Protein AF-A0A2D6XL77-F1 (afdb_monomer)

pLDDT: mean 86.79, std 13.47, range [45.69, 98.38]

Structure (mmCIF, N/CA/C/O backbone):
data_AF-A0A2D6XL77-F1
#
_entry.id   AF-A0A2D6XL77-F1
#
loop_
_atom_site.group_PDB
_atom_site.id
_atom_site.type_symbol
_atom_site.label_atom_id
_atom_site.label_a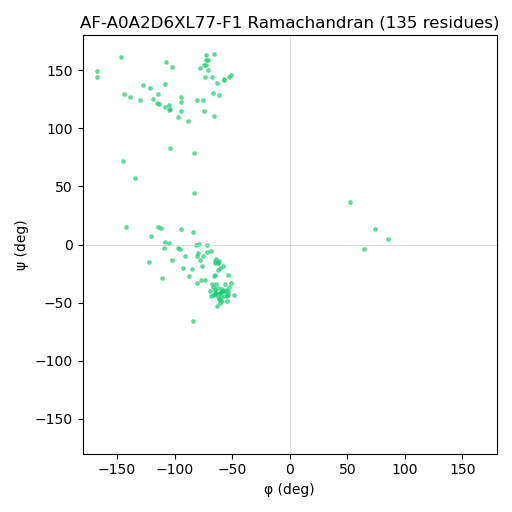lt_id
_atom_site.label_comp_id
_atom_site.label_asym_id
_atom_site.label_entity_id
_atom_site.label_seq_id
_atom_site.pdbx_PDB_ins_code
_atom_site.Cartn_x
_atom_site.Cartn_y
_atom_site.Cartn_z
_atom_site.occupancy
_atom_site.B_iso_or_equiv
_atom_site.auth_seq_id
_atom_site.auth_comp_id
_atom_site.auth_asym_id
_atom_site.auth_atom_id
_atom_site.pdbx_PDB_model_num
ATOM 1 N N . ARG A 1 1 ? 15.864 -6.472 -13.388 1.00 80.06 1 ARG A N 1
ATOM 2 C CA . ARG A 1 1 ? 15.938 -6.568 -14.867 1.00 80.06 1 ARG A CA 1
ATOM 3 C C . ARG A 1 1 ? 15.662 -7.979 -15.423 1.00 80.06 1 ARG A C 1
ATOM 5 O O . ARG A 1 1 ? 15.860 -8.193 -16.600 1.00 80.06 1 ARG A O 1
ATOM 12 N N . LYS A 1 2 ? 15.166 -8.952 -14.634 1.00 88.69 2 LYS A N 1
ATOM 13 C CA . LYS A 1 2 ? 14.841 -10.304 -15.149 1.00 88.69 2 LYS A CA 1
ATOM 14 C C . LYS A 1 2 ? 13.443 -10.430 -15.775 1.00 88.69 2 LYS A C 1
ATOM 16 O O . LYS A 1 2 ? 13.197 -11.380 -16.500 1.00 88.69 2 LYS A O 1
ATOM 21 N N . HIS A 1 3 ? 12.528 -9.519 -15.439 1.00 90.12 3 HIS A N 1
ATOM 22 C CA . HIS A 1 3 ? 11.099 -9.655 -15.750 1.00 90.12 3 HIS A CA 1
ATOM 23 C C . HIS A 1 3 ? 10.533 -8.503 -16.592 1.00 90.12 3 HIS A C 1
ATOM 25 O O . HIS A 1 3 ? 9.430 -8.618 -17.106 1.00 90.12 3 HIS A O 1
ATOM 31 N N . THR A 1 4 ? 11.242 -7.374 -16.698 1.00 90.69 4 THR A N 1
ATOM 32 C CA . THR A 1 4 ? 10.781 -6.181 -17.424 1.00 90.69 4 THR A CA 1
ATOM 33 C C . THR A 1 4 ? 11.929 -5.185 -17.615 1.00 90.69 4 THR A C 1
ATOM 35 O O . THR A 1 4 ? 12.810 -5.063 -16.747 1.00 90.69 4 THR A O 1
ATOM 38 N N . ASP A 1 5 ? 11.859 -4.432 -18.712 1.00 91.44 5 ASP A N 1
ATOM 39 C CA . ASP A 1 5 ? 12.778 -3.339 -19.061 1.00 91.44 5 ASP A CA 1
ATOM 40 C C . ASP A 1 5 ? 12.239 -1.953 -18.682 1.00 91.44 5 ASP A C 1
ATOM 42 O O . ASP A 1 5 ? 12.951 -0.956 -18.796 1.00 91.44 5 ASP A O 1
ATOM 46 N N . ARG A 1 6 ? 11.010 -1.890 -18.144 1.00 9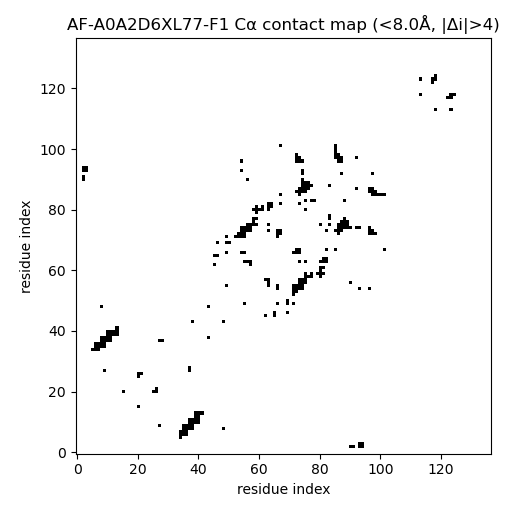1.56 6 ARG A N 1
ATOM 47 C CA . ARG A 1 6 ? 10.396 -0.648 -17.641 1.00 91.56 6 ARG A CA 1
ATOM 48 C C . ARG A 1 6 ? 11.322 0.090 -16.661 1.00 91.56 6 ARG A C 1
ATOM 50 O O . ARG A 1 6 ? 12.029 -0.574 -15.891 1.00 91.56 6 ARG A O 1
ATOM 57 N N . PRO A 1 7 ? 11.319 1.433 -16.640 1.00 92.00 7 PRO A N 1
ATOM 58 C CA . PRO A 1 7 ? 12.056 2.197 -15.641 1.00 92.00 7 PRO A CA 1
ATOM 59 C C . PRO A 1 7 ? 11.715 1.755 -14.214 1.00 92.00 7 PRO A C 1
ATOM 61 O O . PRO A 1 7 ? 10.584 1.369 -13.926 1.00 92.00 7 PRO A O 1
ATOM 64 N N . ILE A 1 8 ? 12.711 1.773 -13.331 1.00 91.00 8 ILE A N 1
ATOM 65 C CA . ILE A 1 8 ? 12.545 1.451 -11.914 1.00 91.00 8 ILE A CA 1
ATOM 66 C C . ILE A 1 8 ? 12.808 2.728 -11.130 1.00 91.00 8 ILE A C 1
ATOM 68 O O . ILE A 1 8 ? 13.907 3.275 -11.198 1.00 91.00 8 ILE A O 1
ATOM 72 N N . ILE A 1 9 ? 11.816 3.170 -10.365 1.00 89.94 9 ILE A N 1
ATOM 73 C CA . ILE A 1 9 ? 11.951 4.298 -9.447 1.00 89.94 9 ILE A CA 1
ATOM 74 C C . ILE A 1 9 ? 12.027 3.733 -8.030 1.00 89.94 9 ILE A C 1
ATOM 76 O O . ILE A 1 9 ? 11.086 3.106 -7.547 1.00 89.94 9 ILE A O 1
ATOM 80 N N . PHE A 1 10 ? 13.162 3.924 -7.365 1.00 87.88 10 PHE A N 1
ATOM 81 C CA . PHE A 1 10 ? 13.323 3.602 -5.955 1.00 87.88 10 PHE A CA 1
ATOM 82 C C . PHE A 1 10 ? 13.054 4.846 -5.115 1.00 87.88 10 PHE A C 1
ATOM 84 O O . PHE A 1 10 ? 13.818 5.810 -5.166 1.00 87.88 10 PHE A O 1
ATOM 91 N N . ARG A 1 11 ? 11.986 4.804 -4.316 1.00 86.31 11 ARG A N 1
ATOM 92 C CA . ARG A 1 11 ? 11.616 5.876 -3.392 1.00 86.31 11 ARG A CA 1
ATOM 93 C C . ARG A 1 11 ? 11.963 5.487 -1.960 1.00 86.31 11 ARG A C 1
ATOM 95 O O . ARG A 1 11 ? 11.399 4.535 -1.423 1.00 86.31 11 ARG A O 1
ATOM 102 N N . SER A 1 12 ? 12.878 6.227 -1.336 1.00 80.19 12 SER A N 1
ATOM 103 C CA . SER A 1 12 ? 13.228 6.021 0.074 1.00 80.19 12 SER A CA 1
ATOM 104 C C . SER A 1 12 ? 12.119 6.514 1.012 1.00 80.19 12 SER A C 1
ATOM 106 O O . SER A 1 12 ? 11.318 7.386 0.662 1.00 80.19 12 SER A O 1
ATOM 108 N N . HIS A 1 13 ? 12.055 5.948 2.221 1.00 80.38 13 HIS A N 1
ATOM 109 C CA . HIS A 1 13 ? 11.132 6.429 3.247 1.00 80.38 13 HIS A CA 1
ATOM 110 C C . HIS A 1 13 ? 11.547 7.847 3.708 1.00 80.38 13 HIS A C 1
ATOM 112 O O . HIS A 1 13 ? 12.745 8.115 3.793 1.00 80.38 13 HIS A O 1
ATOM 118 N N . PRO A 1 14 ? 10.600 8.757 4.028 1.00 75.81 14 PRO A N 1
ATOM 119 C CA . PRO A 1 14 ? 10.884 10.165 4.349 1.00 75.81 14 PRO A CA 1
ATOM 120 C C . PRO A 1 14 ? 11.929 10.398 5.437 1.00 75.81 14 PRO A C 1
ATOM 122 O O . PRO A 1 14 ? 12.695 11.351 5.377 1.00 75.81 14 PRO A O 1
ATOM 125 N N . ILE A 1 15 ? 11.922 9.525 6.444 1.00 73.56 15 ILE A N 1
ATOM 126 C CA . ILE A 1 15 ? 12.778 9.623 7.633 1.00 73.56 15 ILE A CA 1
ATOM 127 C C . ILE A 1 15 ? 14.099 8.865 7.433 1.00 73.56 15 ILE A C 1
ATOM 129 O O . ILE A 1 15 ? 15.012 9.001 8.241 1.00 73.56 15 ILE A O 1
ATOM 133 N N . THR A 1 16 ? 14.232 8.078 6.359 1.00 70.69 16 THR A N 1
ATOM 134 C CA . THR A 1 16 ? 15.482 7.371 6.076 1.00 70.69 16 THR A CA 1
ATOM 135 C C . THR A 1 16 ? 16.562 8.391 5.766 1.00 70.69 16 THR A C 1
ATOM 137 O O . THR A 1 16 ? 16.531 9.038 4.716 1.00 70.69 16 THR A O 1
ATOM 140 N N . ARG A 1 17 ? 17.534 8.517 6.668 1.00 64.12 17 ARG A N 1
ATOM 141 C CA . ARG A 1 17 ? 18.706 9.343 6.412 1.00 64.12 17 ARG A CA 1
ATOM 142 C C . ARG A 1 17 ? 19.579 8.656 5.360 1.00 64.12 17 ARG A C 1
ATOM 144 O O . ARG A 1 17 ? 19.578 7.423 5.289 1.00 64.12 17 ARG A O 1
ATOM 151 N N . PRO A 1 18 ? 20.326 9.398 4.529 1.00 62.09 18 PRO A N 1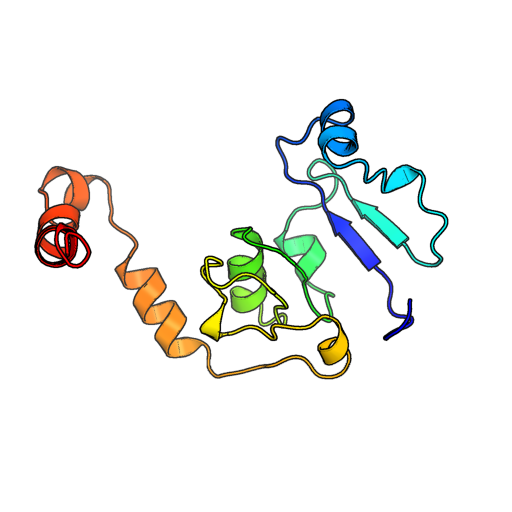
ATOM 152 C CA . PRO A 1 18 ? 21.238 8.807 3.548 1.00 62.09 18 PRO A CA 1
ATOM 153 C C . PRO A 1 18 ? 22.195 7.762 4.142 1.00 62.09 18 PRO A C 1
ATOM 155 O O . PRO A 1 18 ? 22.505 6.777 3.478 1.00 62.09 18 PRO A O 1
ATOM 158 N N . GLU A 1 19 ? 22.611 7.949 5.395 1.00 61.22 19 GLU A N 1
ATOM 159 C CA . GLU A 1 19 ? 23.445 7.056 6.206 1.00 61.22 19 GLU A CA 1
ATOM 160 C C . GLU A 1 19 ? 22.712 5.849 6.813 1.00 61.22 19 GLU A C 1
ATOM 162 O O . GLU A 1 19 ? 23.376 4.895 7.221 1.00 61.22 19 GLU A O 1
ATOM 167 N N . ASP A 1 20 ? 21.374 5.848 6.802 1.00 61.75 20 ASP A N 1
ATOM 168 C CA . ASP A 1 20 ? 20.522 4.717 7.192 1.00 61.75 20 ASP A CA 1
ATOM 169 C C . ASP A 1 20 ? 20.150 3.846 5.983 1.00 61.75 20 ASP A C 1
ATOM 171 O O . ASP A 1 20 ? 19.829 2.678 6.133 1.00 61.75 20 ASP A O 1
ATOM 175 N N . ILE A 1 21 ? 20.245 4.351 4.750 1.00 57.78 21 ILE A N 1
ATOM 176 C CA . ILE A 1 21 ? 20.106 3.513 3.541 1.00 57.78 21 ILE A CA 1
ATOM 177 C C . ILE A 1 21 ? 21.072 2.290 3.550 1.00 57.78 21 ILE A C 1
ATOM 179 O O . ILE A 1 21 ? 20.651 1.188 3.190 1.00 57.78 21 ILE A O 1
ATOM 183 N N . PRO A 1 22 ? 22.340 2.408 4.007 1.00 51.62 22 PRO A N 1
ATOM 184 C CA . PRO A 1 22 ? 23.270 1.300 4.204 1.00 51.62 22 PRO A CA 1
ATOM 185 C C . PRO A 1 22 ? 22.879 0.278 5.279 1.00 51.62 22 PRO A C 1
ATOM 187 O O . PRO A 1 22 ? 23.491 -0.790 5.279 1.00 51.62 22 PRO A O 1
ATOM 190 N N . CYS A 1 23 ? 21.912 0.534 6.176 1.00 47.25 23 CYS A N 1
ATOM 191 C CA . CYS A 1 23 ? 21.610 -0.395 7.280 1.00 47.25 23 CYS A CA 1
ATOM 192 C C . CYS A 1 23 ? 20.977 -1.726 6.815 1.00 47.25 23 CYS A C 1
ATOM 194 O O . CYS A 1 23 ? 20.877 -2.669 7.593 1.00 47.25 23 CYS A O 1
ATOM 196 N N . ALA A 1 24 ? 20.674 -1.854 5.517 1.00 50.25 24 ALA A N 1
ATOM 197 C CA . ALA A 1 24 ? 20.303 -3.105 4.852 1.00 50.25 24 ALA A CA 1
ATOM 198 C C . ALA A 1 24 ? 21.326 -3.578 3.791 1.00 50.25 24 ALA A C 1
ATOM 200 O O . ALA A 1 24 ? 20.982 -4.374 2.918 1.00 50.25 24 ALA A O 1
ATOM 201 N N . GLY A 1 25 ? 22.553 -3.035 3.764 1.00 55.25 25 GLY A N 1
ATOM 202 C CA . GLY A 1 25 ? 23.571 -3.329 2.737 1.00 55.25 25 GLY A CA 1
ATOM 203 C C . GLY A 1 25 ? 23.198 -2.890 1.309 1.00 55.25 25 GLY A C 1
ATOM 204 O O . GLY A 1 25 ? 24.009 -2.983 0.386 1.00 55.25 25 GLY A O 1
ATOM 205 N N . PHE A 1 26 ? 21.984 -2.377 1.116 1.00 66.62 26 PHE A N 1
ATOM 206 C CA . PHE A 1 26 ? 21.434 -1.948 -0.156 1.00 66.62 26 PHE A CA 1
ATOM 207 C C . PHE A 1 26 ? 21.794 -0.485 -0.398 1.00 66.62 26 PHE A C 1
ATOM 209 O O . PHE A 1 26 ? 21.247 0.416 0.225 1.00 66.62 26 PHE A O 1
ATOM 216 N N . LYS A 1 27 ? 22.734 -0.236 -1.310 1.00 70.50 27 LYS A N 1
ATOM 217 C CA . LYS A 1 27 ? 23.158 1.113 -1.702 1.00 70.50 27 LYS A CA 1
ATOM 218 C C . LYS A 1 27 ? 22.562 1.458 -3.072 1.00 70.50 27 LYS A C 1
ATOM 220 O O . LYS A 1 27 ? 23.263 1.299 -4.075 1.00 70.50 27 LYS A O 1
ATOM 225 N N . PRO A 1 28 ? 21.304 1.933 -3.149 1.00 70.69 28 PRO A N 1
ATOM 226 C CA . PRO A 1 28 ? 20.600 2.150 -4.411 1.00 70.69 28 PRO A CA 1
ATOM 227 C C . PRO A 1 28 ? 21.363 3.109 -5.329 1.00 70.69 28 PRO A C 1
ATOM 229 O O . PRO A 1 28 ? 21.516 2.826 -6.508 1.00 70.69 28 PRO A O 1
ATOM 232 N N . HIS A 1 29 ? 21.961 4.169 -4.780 1.00 70.38 29 HIS A N 1
ATOM 233 C CA . HIS A 1 29 ? 22.776 5.126 -5.539 1.00 70.38 29 HIS A CA 1
ATOM 234 C C . HIS A 1 29 ? 24.034 4.519 -6.186 1.00 70.38 29 HIS A C 1
ATOM 236 O O . HIS A 1 29 ? 24.569 5.087 -7.129 1.00 70.38 29 HIS A O 1
ATOM 242 N N . SER A 1 30 ? 24.525 3.379 -5.687 1.00 70.44 30 SER A N 1
ATOM 243 C CA . SER A 1 30 ? 25.676 2.674 -6.274 1.00 70.44 30 SER A CA 1
ATOM 244 C C . SER A 1 30 ? 25.286 1.560 -7.247 1.00 70.44 30 SER A C 1
ATOM 246 O O . SER A 1 30 ? 26.163 0.941 -7.853 1.00 70.44 30 SER A O 1
ATOM 248 N N . LEU A 1 31 ? 23.987 1.284 -7.404 1.00 73.12 31 LEU A N 1
ATOM 249 C CA . LEU A 1 31 ? 23.517 0.276 -8.343 1.00 73.12 31 LEU A CA 1
ATOM 250 C C . LEU A 1 31 ? 23.640 0.811 -9.767 1.00 73.12 31 LEU A C 1
ATOM 252 O O . LEU A 1 31 ? 22.945 1.742 -10.163 1.00 73.12 31 LEU A O 1
ATOM 256 N N . LYS A 1 32 ? 24.499 0.173 -10.561 1.00 74.56 32 LYS A N 1
ATOM 257 C CA . LYS A 1 32 ? 24.577 0.400 -12.006 1.00 74.56 32 LYS A CA 1
ATOM 258 C C . LYS A 1 32 ? 23.507 -0.440 -12.697 1.00 74.56 32 LYS A C 1
ATOM 260 O O . LYS A 1 32 ? 23.784 -1.536 -13.175 1.00 74.56 32 LYS A O 1
ATOM 265 N N . ILE A 1 33 ? 22.268 0.037 -12.653 1.00 79.50 33 ILE A N 1
ATOM 266 C CA . ILE A 1 33 ? 21.128 -0.582 -13.330 1.00 79.50 33 ILE A CA 1
ATOM 267 C C . ILE A 1 33 ? 20.582 0.436 -14.328 1.00 79.50 33 ILE A C 1
ATOM 269 O O . ILE A 1 33 ? 20.232 1.548 -13.940 1.00 79.50 33 ILE A O 1
ATOM 273 N N . ASP A 1 34 ? 20.480 0.052 -15.598 1.00 76.75 34 ASP A N 1
ATOM 274 C CA . ASP A 1 34 ? 19.903 0.914 -16.635 1.00 76.75 34 ASP A CA 1
ATOM 275 C C . ASP A 1 34 ? 18.477 1.319 -16.258 1.00 76.75 34 ASP A C 1
ATOM 277 O O . ASP A 1 34 ? 17.742 0.498 -15.707 1.00 76.75 34 ASP A O 1
ATOM 281 N N . ASN A 1 35 ? 18.073 2.560 -16.547 1.00 80.88 35 ASN A N 1
ATOM 282 C CA . ASN A 1 35 ? 16.751 3.118 -16.223 1.00 80.88 35 ASN A CA 1
ATOM 283 C C . ASN A 1 35 ? 16.347 2.959 -14.742 1.00 80.88 35 ASN A C 1
ATOM 285 O O . ASN A 1 35 ? 15.185 2.672 -14.442 1.00 80.88 35 ASN A O 1
ATOM 289 N N . PHE A 1 36 ? 17.305 3.070 -13.821 1.00 84.19 36 PHE A N 1
ATOM 290 C CA . PHE A 1 36 ? 17.065 3.085 -12.380 1.00 84.19 36 PHE A CA 1
ATOM 291 C C . PHE A 1 36 ? 17.216 4.508 -11.843 1.00 84.19 36 PHE A C 1
ATOM 293 O O . PHE A 1 36 ? 18.279 5.114 -11.956 1.00 84.19 36 PHE A O 1
ATOM 300 N N . VAL A 1 37 ? 16.148 5.037 -11.255 1.00 82.69 37 VAL A N 1
ATOM 301 C CA . VAL A 1 37 ? 16.115 6.375 -10.664 1.00 82.69 37 VAL A CA 1
ATOM 302 C C . VAL A 1 37 ? 15.922 6.230 -9.166 1.00 82.69 37 VAL A C 1
ATOM 304 O O . VAL A 1 37 ? 15.012 5.538 -8.716 1.00 82.69 37 VAL A O 1
ATOM 307 N N . VAL A 1 38 ? 16.760 6.901 -8.383 1.00 77.69 38 VAL A N 1
ATOM 308 C CA . VAL A 1 38 ? 16.558 7.022 -6.939 1.00 77.69 38 VAL A CA 1
ATOM 309 C C . VAL A 1 38 ? 15.880 8.355 -6.669 1.00 77.69 38 VAL A C 1
ATOM 311 O O . VAL A 1 38 ? 16.492 9.407 -6.836 1.00 77.69 38 VAL A O 1
ATOM 314 N N . SER A 1 39 ? 14.610 8.320 -6.273 1.00 69.25 39 SER A N 1
ATOM 315 C CA . SER A 1 39 ? 13.884 9.510 -5.835 1.00 69.25 39 SER A CA 1
ATOM 316 C C . SER A 1 39 ? 13.962 9.621 -4.313 1.00 69.25 39 SER A C 1
ATOM 318 O O . SER A 1 39 ? 13.591 8.686 -3.598 1.00 69.25 39 SER A O 1
ATOM 320 N N . SER A 1 40 ? 14.400 10.772 -3.808 1.00 64.44 40 SER A N 1
ATOM 321 C CA . SER A 1 40 ? 14.246 11.107 -2.393 1.00 64.44 40 SER A CA 1
ATOM 322 C C . SER A 1 40 ? 12.811 11.557 -2.126 1.00 64.44 40 SER A C 1
ATOM 324 O O . SER A 1 40 ? 12.160 12.152 -2.985 1.00 64.44 40 SER A O 1
ATOM 326 N N . PHE A 1 41 ? 12.321 11.353 -0.906 1.00 59.31 41 PHE A N 1
ATOM 327 C CA . PHE A 1 41 ? 11.065 11.965 -0.477 1.00 59.31 41 PHE A CA 1
ATOM 328 C C . PHE A 1 41 ? 11.067 13.495 -0.618 1.00 59.31 41 PHE A C 1
ATOM 330 O O . PHE A 1 41 ? 10.041 14.078 -0.950 1.00 59.31 41 PHE A O 1
ATOM 337 N N . SER A 1 42 ? 12.221 14.140 -0.414 1.00 60.03 42 SER A N 1
ATOM 338 C CA . SER A 1 42 ? 12.362 15.590 -0.596 1.00 60.03 42 SER A CA 1
ATOM 339 C C . SER A 1 42 ? 12.155 16.045 -2.043 1.00 60.03 42 SER A C 1
ATOM 341 O O . SER A 1 42 ? 11.953 17.233 -2.275 1.00 60.03 42 SER A O 1
ATOM 343 N N . THR A 1 43 ? 12.205 15.126 -3.014 1.00 65.62 43 THR A N 1
ATOM 344 C CA . THR A 1 43 ? 12.081 15.444 -4.440 1.00 65.62 43 THR A CA 1
ATOM 345 C C . THR A 1 43 ? 10.783 14.931 -5.062 1.00 65.62 43 THR A C 1
ATOM 347 O O . THR A 1 43 ? 10.294 15.557 -6.003 1.00 65.62 43 THR A O 1
ATOM 350 N N . MET A 1 44 ? 10.191 13.838 -4.557 1.0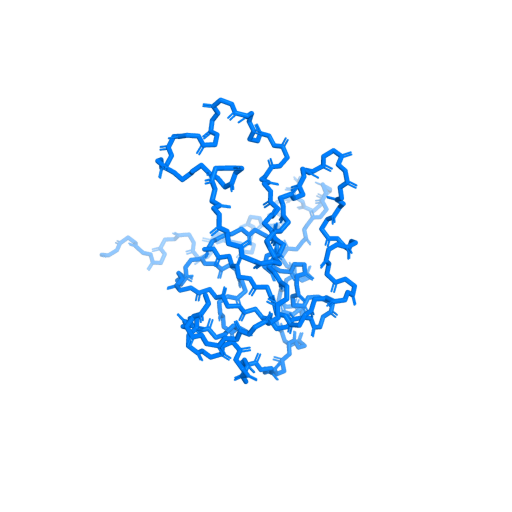0 75.38 44 MET A N 1
ATOM 351 C CA . MET A 1 44 ? 8.931 13.286 -5.078 1.00 75.38 44 MET A CA 1
ATOM 352 C C . MET A 1 44 ? 8.031 12.694 -3.979 1.00 75.38 44 MET A C 1
ATOM 354 O O . MET A 1 44 ? 8.453 11.859 -3.173 1.00 75.38 44 MET A O 1
ATOM 358 N N . SER A 1 45 ? 6.757 13.101 -3.980 1.00 85.75 45 SER A N 1
ATOM 359 C CA . SER A 1 45 ? 5.708 12.514 -3.137 1.00 85.75 45 SER A CA 1
ATOM 360 C C . SER A 1 45 ? 5.295 11.125 -3.639 1.00 85.75 45 SER A C 1
ATOM 362 O O . SER A 1 45 ? 5.559 10.773 -4.788 1.00 85.75 45 SER A O 1
ATOM 364 N N . VAL A 1 46 ? 4.620 10.341 -2.785 1.00 88.06 46 VAL A N 1
ATOM 365 C CA . VAL A 1 46 ? 4.075 9.021 -3.166 1.00 88.06 46 VAL A CA 1
ATOM 366 C C . VAL A 1 46 ? 3.092 9.155 -4.330 1.00 88.06 46 VAL A C 1
ATOM 368 O O . VAL A 1 46 ? 3.265 8.481 -5.334 1.00 88.06 46 VAL A O 1
ATOM 371 N N . ALA A 1 47 ? 2.143 10.091 -4.248 1.00 89.31 47 ALA A N 1
ATOM 372 C CA . ALA A 1 47 ? 1.186 10.345 -5.326 1.00 89.31 47 ALA A CA 1
ATOM 373 C C . ALA A 1 47 ? 1.880 10.622 -6.674 1.00 89.31 47 ALA A C 1
ATOM 375 O O . ALA A 1 47 ? 1.542 10.018 -7.686 1.00 89.31 47 ALA A O 1
ATOM 376 N N . LYS A 1 48 ? 2.932 11.454 -6.679 1.00 89.25 48 LYS A N 1
ATOM 377 C CA . LYS A 1 48 ? 3.651 11.806 -7.911 1.00 89.25 48 LYS A CA 1
ATOM 378 C C . LYS A 1 48 ? 4.422 10.636 -8.525 1.00 89.25 48 LYS A C 1
ATOM 380 O O . LYS A 1 48 ? 4.555 10.572 -9.739 1.00 89.25 48 LYS A O 1
ATOM 385 N N . VAL A 1 49 ? 4.970 9.727 -7.714 1.00 89.38 49 VAL A N 1
ATOM 386 C CA . VAL A 1 49 ? 5.622 8.522 -8.263 1.00 89.38 49 VAL A CA 1
ATOM 387 C C . VAL A 1 49 ? 4.612 7.474 -8.729 1.00 89.38 49 VAL A C 1
ATOM 389 O O . VAL A 1 49 ? 5.005 6.591 -9.483 1.00 89.38 49 VAL A O 1
ATOM 392 N N . LEU A 1 50 ? 3.352 7.551 -8.284 1.00 94.00 50 LEU A N 1
ATOM 393 C CA . LEU A 1 50 ? 2.291 6.613 -8.651 1.00 94.00 50 LEU A CA 1
ATOM 394 C C . LEU A 1 50 ? 1.540 7.001 -9.932 1.00 94.00 50 LEU A C 1
ATOM 396 O O . LEU A 1 50 ? 1.078 6.096 -10.614 1.00 94.00 50 LEU A O 1
ATOM 400 N N . GLU A 1 51 ? 1.471 8.288 -10.284 1.00 92.38 51 GLU A N 1
ATOM 401 C CA . GLU A 1 51 ? 0.719 8.808 -11.445 1.00 92.38 51 GLU A CA 1
ATOM 402 C C . GLU A 1 51 ? 0.991 8.039 -12.755 1.00 92.38 51 GLU A C 1
ATOM 404 O O . GLU A 1 51 ? 0.056 7.654 -13.451 1.00 92.38 51 GLU A O 1
ATOM 409 N N . ASP A 1 52 ? 2.260 7.719 -13.033 1.00 88.44 52 ASP A N 1
ATOM 410 C CA . ASP A 1 52 ? 2.687 6.951 -14.215 1.00 88.44 52 ASP A CA 1
ATOM 411 C C . ASP A 1 52 ? 3.224 5.548 -13.863 1.00 88.44 52 ASP A C 1
ATOM 413 O O . ASP A 1 52 ? 3.903 4.886 -14.662 1.00 88.44 52 ASP A O 1
ATOM 417 N N . ALA A 1 53 ? 2.982 5.072 -12.638 1.00 95.31 53 ALA A N 1
ATOM 418 C CA . ALA A 1 53 ? 3.502 3.786 -12.201 1.00 95.31 53 ALA A CA 1
ATOM 419 C C . ALA A 1 53 ? 2.720 2.631 -12.830 1.00 95.31 53 ALA A C 1
ATOM 421 O O . ALA A 1 53 ? 1.525 2.455 -12.623 1.00 95.31 53 ALA A O 1
ATOM 422 N N . TRP A 1 54 ? 3.443 1.746 -13.516 1.00 96.81 54 TRP A N 1
ATOM 423 C CA . TRP A 1 54 ? 2.876 0.479 -13.983 1.00 96.81 54 TRP A CA 1
ATOM 424 C C . TRP A 1 54 ? 2.471 -0.448 -12.825 1.00 96.81 54 TRP A C 1
ATOM 426 O O . TRP A 1 54 ? 1.497 -1.188 -12.916 1.00 96.81 54 TRP A O 1
ATOM 436 N N . CYS A 1 55 ? 3.280 -0.468 -11.767 1.00 97.19 55 CYS A N 1
ATOM 437 C CA . CYS A 1 55 ? 3.110 -1.329 -10.606 1.00 97.19 55 CYS A CA 1
ATOM 438 C C . CYS A 1 55 ? 4.039 -0.837 -9.495 1.00 97.19 55 CYS A C 1
ATOM 440 O O . CYS A 1 55 ? 5.175 -0.437 -9.775 1.00 97.19 55 CYS A O 1
ATOM 442 N N . SER A 1 56 ? 3.602 -0.927 -8.243 1.00 96.75 56 SER A N 1
ATOM 443 C CA . SER A 1 56 ? 4.449 -0.669 -7.081 1.00 96.75 56 SER A CA 1
ATOM 444 C C . SER A 1 56 ? 4.902 -1.971 -6.420 1.00 96.75 56 SER A C 1
ATOM 446 O O . SER A 1 56 ? 4.250 -3.013 -6.514 1.00 96.75 56 SER A O 1
ATOM 448 N N . VAL A 1 57 ? 6.056 -1.923 -5.752 1.00 95.81 57 VAL A N 1
ATOM 449 C CA . VAL A 1 57 ? 6.595 -3.050 -4.984 1.00 95.81 57 VAL A CA 1
ATOM 450 C C . VAL A 1 57 ? 6.973 -2.548 -3.602 1.00 95.81 57 VAL A C 1
ATOM 452 O O . VAL A 1 57 ? 7.769 -1.619 -3.467 1.00 95.81 57 VAL A O 1
ATOM 455 N N . THR A 1 58 ? 6.432 -3.174 -2.564 1.00 94.44 58 THR A N 1
ATOM 456 C CA . THR A 1 58 ? 6.823 -2.898 -1.180 1.00 94.44 58 THR A CA 1
ATOM 457 C C . THR A 1 58 ? 6.748 -4.164 -0.343 1.00 94.44 58 THR A C 1
ATOM 459 O O . THR A 1 58 ? 6.113 -5.139 -0.729 1.00 94.44 58 THR A O 1
ATOM 462 N N . ARG A 1 59 ? 7.423 -4.174 0.808 1.00 93.06 59 ARG A N 1
ATOM 463 C CA . ARG A 1 59 ? 7.318 -5.280 1.763 1.00 93.06 59 ARG A CA 1
ATOM 464 C C . ARG A 1 59 ? 6.093 -5.074 2.650 1.00 93.06 59 ARG A C 1
ATOM 466 O O . ARG A 1 59 ? 5.134 -5.818 2.545 1.00 93.06 59 ARG A O 1
ATOM 473 N N . THR A 1 60 ? 6.092 -4.028 3.470 1.00 93.69 60 THR A N 1
ATOM 474 C CA . THR A 1 60 ? 5.029 -3.776 4.464 1.00 93.69 60 THR A CA 1
ATOM 475 C C . THR A 1 60 ? 4.685 -2.294 4.614 1.00 93.69 60 THR A C 1
ATOM 477 O O . T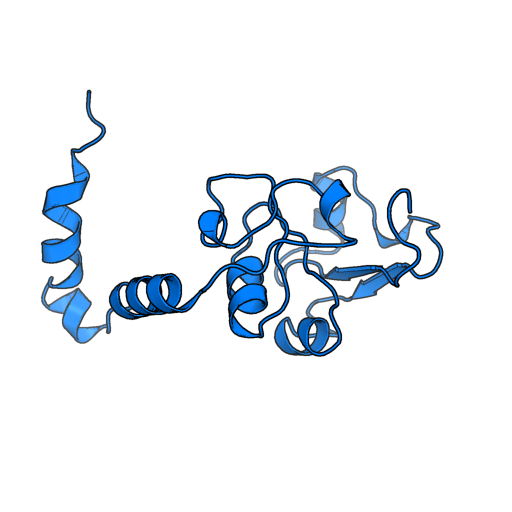HR A 1 60 ? 4.052 -1.899 5.585 1.00 93.69 60 THR A O 1
ATOM 480 N N . SER A 1 61 ? 5.115 -1.441 3.679 1.00 92.44 61 SER A N 1
ATOM 481 C CA . SER A 1 61 ? 4.866 0.001 3.781 1.00 92.44 61 SER A CA 1
ATOM 482 C C . SER A 1 61 ? 3.406 0.349 3.498 1.00 92.44 61 SER A C 1
ATOM 484 O O . SER A 1 61 ? 2.817 -0.181 2.555 1.00 92.44 61 SER A O 1
ATOM 486 N N . ASN A 1 62 ? 2.881 1.346 4.215 1.00 92.38 62 ASN A N 1
ATOM 487 C CA . ASN A 1 62 ? 1.573 1.946 3.932 1.00 92.38 62 ASN A CA 1
ATOM 488 C C . ASN A 1 62 ? 1.489 2.579 2.534 1.00 92.38 62 ASN A C 1
ATOM 490 O O . ASN A 1 62 ? 0.397 2.662 1.990 1.00 92.38 62 ASN A O 1
ATOM 494 N N . ALA A 1 63 ? 2.623 2.900 1.896 1.00 92.44 63 ALA A N 1
ATOM 495 C CA . ALA A 1 63 ? 2.648 3.310 0.488 1.00 92.44 63 ALA A CA 1
ATOM 496 C C . ALA A 1 63 ? 2.052 2.255 -0.471 1.00 92.44 63 ALA A C 1
ATOM 498 O O . ALA A 1 63 ? 1.679 2.573 -1.600 1.00 92.44 63 ALA A O 1
ATOM 499 N N . GLY A 1 64 ? 1.945 0.992 -0.037 1.00 95.44 64 GLY A N 1
ATOM 500 C CA . GLY A 1 64 ? 1.197 -0.027 -0.770 1.00 95.44 64 GLY A CA 1
ATOM 501 C C . GLY A 1 64 ? -0.308 0.253 -0.812 1.00 95.44 64 GLY A C 1
ATOM 502 O O . GLY A 1 64 ? -0.927 0.040 -1.848 1.00 95.44 64 GLY A O 1
ATOM 503 N N . VAL A 1 65 ? -0.887 0.792 0.267 1.00 95.81 65 VAL A N 1
ATOM 504 C CA . VAL A 1 65 ? -2.299 1.210 0.303 1.00 95.81 65 VAL A CA 1
ATOM 505 C C . VAL A 1 65 ? -2.526 2.387 -0.643 1.00 95.81 65 VAL A C 1
ATOM 507 O O . VAL A 1 65 ? -3.470 2.342 -1.427 1.00 95.81 65 VAL A O 1
ATOM 510 N N . ASP A 1 66 ? -1.616 3.370 -0.650 1.00 95.44 66 ASP A N 1
ATOM 511 C CA . ASP A 1 66 ? -1.658 4.491 -1.604 1.00 95.44 66 ASP A CA 1
ATOM 512 C C . ASP A 1 66 ? -1.652 3.987 -3.058 1.00 95.44 66 ASP A C 1
ATOM 514 O O . ASP A 1 66 ? -2.394 4.479 -3.898 1.00 95.44 66 ASP A O 1
ATOM 518 N N . SER A 1 67 ? -0.866 2.945 -3.354 1.00 96.19 67 SER A N 1
ATOM 519 C CA . SER A 1 67 ? -0.819 2.352 -4.701 1.00 96.19 67 SER A CA 1
ATOM 520 C C . SER A 1 67 ? -2.180 1.807 -5.126 1.00 96.19 67 SER A C 1
ATOM 522 O O . SER A 1 67 ? -2.686 2.142 -6.192 1.00 96.19 67 SER A O 1
ATOM 524 N N . VAL A 1 68 ? -2.796 1.001 -4.260 1.00 96.12 68 VAL A N 1
ATOM 525 C CA . VAL A 1 68 ? -4.115 0.414 -4.513 1.00 96.12 68 VAL A CA 1
ATOM 526 C C . VAL A 1 68 ? -5.183 1.504 -4.662 1.00 96.12 68 VAL A C 1
ATOM 528 O O . VAL A 1 68 ? -6.075 1.366 -5.504 1.00 96.12 68 VAL A O 1
ATOM 531 N N . LEU A 1 69 ? -5.094 2.580 -3.872 1.00 95.06 69 LEU A N 1
ATOM 532 C CA . LEU A 1 69 ? -6.008 3.725 -3.921 1.00 95.06 69 LEU A CA 1
ATOM 533 C C . LEU A 1 69 ? -5.978 4.413 -5.286 1.00 95.06 69 LEU A C 1
ATOM 535 O O . LEU A 1 69 ? -7.031 4.574 -5.902 1.00 95.06 69 LEU A O 1
ATOM 539 N N . GLU A 1 70 ? -4.781 4.689 -5.800 1.00 95.44 70 GLU A N 1
ATOM 540 C CA . GLU A 1 70 ? -4.562 5.272 -7.132 1.00 95.44 70 GLU A CA 1
ATOM 541 C C . GLU A 1 70 ? -4.842 4.284 -8.284 1.00 95.44 70 GLU A C 1
ATOM 543 O O . GLU A 1 70 ? -4.712 4.612 -9.460 1.00 95.44 70 GLU A O 1
ATOM 548 N N . GLY A 1 71 ? -5.233 3.042 -7.976 1.00 95.25 71 GLY A N 1
ATOM 549 C CA . GLY A 1 71 ? -5.463 1.999 -8.975 1.00 95.25 71 GLY A CA 1
ATOM 550 C C . GLY A 1 71 ? -4.184 1.417 -9.581 1.00 95.25 71 GLY A C 1
ATOM 551 O O . GLY A 1 71 ? -4.267 0.681 -10.565 1.00 95.25 71 GLY A O 1
ATOM 552 N N . VAL A 1 72 ? -3.025 1.691 -8.980 1.00 97.81 72 VAL A N 1
ATOM 553 C CA . VAL A 1 72 ? -1.736 1.103 -9.344 1.00 97.81 72 VAL A CA 1
ATOM 554 C C . VAL A 1 72 ? -1.625 -0.293 -8.716 1.00 97.81 72 VAL A C 1
ATOM 556 O O . VAL A 1 72 ? -1.732 -0.429 -7.493 1.00 97.81 72 VAL A O 1
ATOM 559 N N . PRO A 1 73 ? -1.372 -1.351 -9.509 1.00 98.06 73 PRO A N 1
ATOM 560 C CA . PRO A 1 73 ? -1.190 -2.695 -8.976 1.00 98.06 73 PRO A CA 1
ATOM 561 C C . PRO A 1 73 ? -0.061 -2.768 -7.942 1.00 98.06 73 PRO A C 1
ATOM 563 O O . PRO A 1 73 ? 0.999 -2.157 -8.106 1.00 98.06 73 PRO A O 1
ATOM 566 N N . LEU A 1 74 ? -0.280 -3.562 -6.896 1.00 98.19 74 LEU A N 1
ATOM 567 C CA . LEU A 1 74 ? 0.654 -3.745 -5.790 1.00 98.19 74 LEU A CA 1
ATOM 568 C C . LEU A 1 74 ? 1.298 -5.134 -5.851 1.00 98.19 74 LEU A C 1
ATOM 570 O O . LEU A 1 74 ? 0.619 -6.139 -6.059 1.00 98.19 74 LEU A O 1
ATOM 574 N N . ILE A 1 75 ? 2.605 -5.201 -5.594 1.00 98.38 75 ILE A N 1
ATOM 575 C CA . ILE A 1 75 ? 3.301 -6.443 -5.251 1.00 98.38 75 ILE A CA 1
ATOM 576 C C . ILE A 1 75 ? 3.824 -6.345 -3.823 1.00 98.38 75 ILE A C 1
ATOM 578 O O . ILE A 1 75 ? 4.654 -5.484 -3.519 1.00 98.38 75 ILE A O 1
ATOM 582 N N . THR A 1 76 ? 3.397 -7.275 -2.971 1.00 97.75 76 THR A N 1
ATOM 583 C CA . THR A 1 76 ? 3.984 -7.473 -1.645 1.00 97.75 76 THR A CA 1
ATOM 584 C C . THR A 1 76 ? 4.139 -8.959 -1.311 1.00 97.75 76 THR A C 1
ATOM 586 O O . THR A 1 76 ? 3.167 -9.715 -1.378 1.00 97.75 76 THR A O 1
ATOM 589 N N . PRO A 1 77 ? 5.352 -9.405 -0.929 1.00 95.94 77 PRO A N 1
ATOM 590 C CA . PRO A 1 77 ? 5.580 -10.780 -0.507 1.00 95.94 77 PRO A CA 1
ATOM 591 C C . PRO A 1 77 ? 5.174 -11.044 0.953 1.00 95.94 77 PRO A C 1
ATOM 593 O O . PRO A 1 77 ? 5.218 -12.197 1.372 1.00 95.94 77 PRO A O 1
ATOM 596 N N . ASP A 1 78 ? 4.854 -10.015 1.749 1.00 95.50 78 ASP A N 1
ATOM 597 C CA . ASP A 1 78 ? 4.682 -10.146 3.201 1.00 95.50 78 ASP A CA 1
ATOM 598 C C . ASP A 1 78 ? 3.197 -10.037 3.608 1.00 95.50 78 ASP A C 1
ATOM 600 O O . ASP A 1 78 ? 2.596 -8.978 3.391 1.00 95.50 78 ASP A O 1
ATOM 604 N N . PRO A 1 79 ? 2.600 -11.088 4.212 1.00 95.56 79 PRO A N 1
ATOM 605 C CA . PRO A 1 79 ? 1.188 -11.112 4.601 1.00 95.56 79 PRO A CA 1
ATOM 606 C C . PRO A 1 79 ? 0.790 -10.065 5.639 1.00 95.56 79 PRO A C 1
ATOM 608 O O . PRO A 1 79 ? -0.398 -9.789 5.777 1.00 95.56 79 PRO A O 1
ATOM 611 N N . ILE A 1 80 ? 1.742 -9.448 6.349 1.00 95.25 80 ILE A N 1
ATOM 612 C CA . ILE A 1 80 ? 1.413 -8.377 7.303 1.00 95.25 80 ILE A CA 1
ATOM 613 C C . ILE A 1 80 ? 1.170 -7.024 6.618 1.00 95.25 80 ILE A C 1
ATOM 615 O O . ILE A 1 80 ? 0.798 -6.054 7.278 1.00 95.25 80 ILE A O 1
ATOM 619 N N . CYS A 1 81 ? 1.413 -6.913 5.309 1.00 95.62 81 CYS A N 1
ATOM 620 C CA . CYS A 1 81 ? 1.093 -5.701 4.566 1.00 95.62 81 CYS A CA 1
ATOM 621 C C . CYS A 1 81 ? -0.426 -5.494 4.514 1.00 95.62 81 CYS A C 1
ATOM 623 O O . CYS A 1 81 ? -1.165 -6.385 4.113 1.00 95.62 81 CYS A O 1
ATOM 625 N N . VAL A 1 82 ? -0.893 -4.288 4.842 1.00 94.88 82 VAL A N 1
ATOM 626 C CA . VAL A 1 82 ? -2.330 -3.958 4.868 1.00 94.88 82 VAL A CA 1
ATOM 627 C C . VAL A 1 82 ? -3.015 -4.261 3.527 1.00 94.88 82 VAL A C 1
ATOM 629 O O . VAL A 1 82 ? -4.117 -4.794 3.500 1.00 94.88 82 VAL A O 1
ATOM 632 N N . GLY A 1 83 ? -2.343 -3.984 2.405 1.00 94.94 83 GLY A N 1
ATOM 633 C CA . GLY A 1 83 ? -2.863 -4.240 1.058 1.00 94.94 83 GLY A CA 1
ATOM 634 C C . GLY A 1 83 ? -2.657 -5.667 0.536 1.00 94.94 83 GLY A C 1
ATOM 635 O O . GLY A 1 83 ? -2.844 -5.883 -0.659 1.00 94.94 83 GLY A O 1
ATOM 636 N N . TYR A 1 84 ? -2.239 -6.630 1.370 1.00 96.94 84 TYR A N 1
ATOM 637 C CA . TYR A 1 84 ? -1.820 -7.964 0.916 1.00 96.94 84 TYR A CA 1
ATOM 638 C C . TYR A 1 84 ? -2.882 -8.665 0.061 1.00 96.94 84 TYR A C 1
ATOM 640 O O . TYR A 1 84 ? -2.580 -9.090 -1.047 1.00 96.94 84 TYR A O 1
ATOM 648 N N . ASN A 1 85 ? -4.142 -8.697 0.502 1.00 96.19 85 ASN A N 1
ATOM 649 C CA . ASN A 1 85 ? -5.225 -9.382 -0.223 1.00 96.19 85 ASN A CA 1
ATOM 650 C C . ASN A 1 85 ? -5.549 -8.775 -1.601 1.00 96.19 85 ASN A C 1
ATOM 652 O O . ASN A 1 85 ? -6.281 -9.381 -2.381 1.00 96.19 85 ASN A O 1
ATOM 656 N N . LEU A 1 86 ? -5.026 -7.583 -1.900 1.00 97.56 86 LEU A N 1
ATOM 657 C CA . LEU A 1 86 ? -5.201 -6.904 -3.182 1.00 97.56 86 LEU A CA 1
ATOM 658 C C . LEU A 1 86 ? -3.951 -6.958 -4.070 1.00 97.56 86 LEU A C 1
ATOM 660 O O . LEU A 1 86 ? -3.951 -6.398 -5.166 1.00 97.56 86 LEU A O 1
ATOM 664 N N . ALA A 1 87 ? -2.889 -7.612 -3.605 1.00 98.00 87 ALA A N 1
ATOM 665 C CA . ALA A 1 87 ? -1.585 -7.607 -4.240 1.00 98.00 87 ALA A CA 1
ATOM 666 C C . ALA A 1 87 ? -1.253 -8.937 -4.922 1.00 98.00 87 ALA A C 1
ATOM 668 O O . ALA A 1 87 ? -1.722 -10.005 -4.539 1.00 98.00 87 ALA A O 1
ATOM 669 N N . SER A 1 88 ? -0.339 -8.881 -5.888 1.00 98.31 88 SER A N 1
ATOM 670 C CA . SER A 1 88 ? 0.475 -10.049 -6.223 1.00 98.31 88 SER A CA 1
ATOM 671 C C . SER A 1 88 ? 1.546 -10.269 -5.150 1.00 98.31 88 SER A C 1
ATOM 673 O O . SER A 1 88 ? 2.005 -9.330 -4.499 1.00 98.31 88 SER A O 1
ATOM 675 N N . HIS A 1 89 ? 2.013 -11.508 -5.004 1.00 97.75 89 HIS A N 1
ATOM 676 C CA . HIS A 1 89 ? 2.984 -11.866 -3.958 1.00 97.75 89 HIS A CA 1
ATOM 677 C C . HIS A 1 89 ? 4.380 -12.185 -4.487 1.00 97.75 89 HIS A C 1
ATOM 679 O O . HIS A 1 89 ? 5.309 -12.424 -3.714 1.00 97.75 89 HIS A O 1
ATOM 685 N N . SER A 1 90 ? 4.556 -12.164 -5.810 1.00 96.31 90 SER A N 1
ATOM 686 C CA . SER A 1 90 ? 5.843 -12.390 -6.449 1.00 96.31 90 SER A CA 1
ATOM 687 C C . SER A 1 90 ? 6.183 -11.274 -7.421 1.00 96.31 90 SER A C 1
ATOM 689 O O . SER A 1 90 ? 5.384 -10.885 -8.265 1.00 96.31 90 SER A O 1
ATOM 691 N N . VAL A 1 91 ? 7.441 -10.833 -7.401 1.00 94.94 91 VAL A N 1
ATOM 692 C CA . VAL A 1 91 ? 7.982 -9.912 -8.417 1.00 94.94 91 VAL A CA 1
ATOM 693 C C . VAL A 1 91 ? 7.952 -10.494 -9.836 1.00 94.94 91 VAL A C 1
ATOM 695 O O . VAL A 1 91 ? 8.124 -9.755 -10.802 1.00 94.94 91 VAL A O 1
ATOM 698 N N . LYS A 1 92 ? 7.740 -11.808 -9.982 1.00 95.94 92 LYS A N 1
ATOM 699 C CA . LYS A 1 92 ? 7.541 -12.464 -11.282 1.00 95.94 92 LYS A CA 1
ATOM 700 C C . LYS A 1 92 ? 6.252 -12.006 -11.967 1.00 95.94 92 LYS A C 1
ATOM 702 O O . LYS A 1 92 ? 6.202 -11.980 -13.192 1.00 95.94 92 LYS A O 1
ATOM 707 N N . ASP A 1 93 ? 5.264 -11.580 -11.185 1.00 96.88 93 ASP A N 1
ATOM 708 C CA . ASP A 1 93 ? 3.953 -11.161 -11.677 1.00 96.88 93 ASP A CA 1
ATOM 709 C C . ASP A 1 93 ? 3.965 -9.716 -12.197 1.00 96.88 93 ASP A C 1
ATOM 711 O O . ASP A 1 93 ? 2.962 -9.241 -12.709 1.00 96.88 93 ASP A O 1
ATOM 715 N N . ILE A 1 94 ? 5.105 -9.013 -12.142 1.00 96.62 94 ILE A N 1
ATOM 716 C CA . ILE A 1 94 ? 5.239 -7.604 -12.552 1.00 96.62 94 ILE A CA 1
ATOM 717 C C . ILE A 1 94 ? 4.747 -7.321 -13.977 1.00 96.62 94 ILE A C 1
ATOM 719 O O . ILE A 1 94 ? 4.367 -6.197 -14.272 1.00 96.62 94 ILE A O 1
ATOM 723 N N . VAL A 1 95 ? 4.753 -8.306 -14.879 1.00 96.19 95 VAL A N 1
ATOM 724 C CA . VAL A 1 95 ? 4.247 -8.142 -16.255 1.00 96.19 95 VAL A CA 1
ATOM 725 C C . VAL A 1 95 ? 2.718 -8.157 -16.307 1.00 96.19 95 VAL A C 1
ATOM 727 O O . VAL A 1 95 ? 2.136 -7.500 -17.165 1.00 96.19 95 VAL A O 1
ATOM 730 N N . LYS A 1 96 ? 2.071 -8.889 -15.399 1.00 97.12 96 LYS A N 1
ATOM 731 C CA . LYS A 1 96 ? 0.617 -9.021 -15.300 1.00 97.12 96 LYS A CA 1
ATOM 732 C C . LYS A 1 96 ? 0.220 -9.136 -13.819 1.00 97.12 96 LYS A C 1
ATOM 734 O O . LYS A 1 96 ? -0.109 -10.234 -13.366 1.00 97.12 96 LYS A O 1
ATOM 739 N N . PRO A 1 97 ? 0.308 -8.033 -13.059 1.00 97.38 97 PRO A N 1
ATOM 740 C CA . PRO A 1 97 ? 0.023 -8.054 -11.632 1.00 97.38 97 PRO A CA 1
ATOM 741 C C . PRO A 1 97 ? -1.476 -8.246 -11.375 1.00 97.38 97 PRO A C 1
ATOM 743 O O . PRO A 1 97 ? -2.318 -7.989 -12.243 1.00 97.38 97 PRO A O 1
ATOM 746 N N . ALA A 1 98 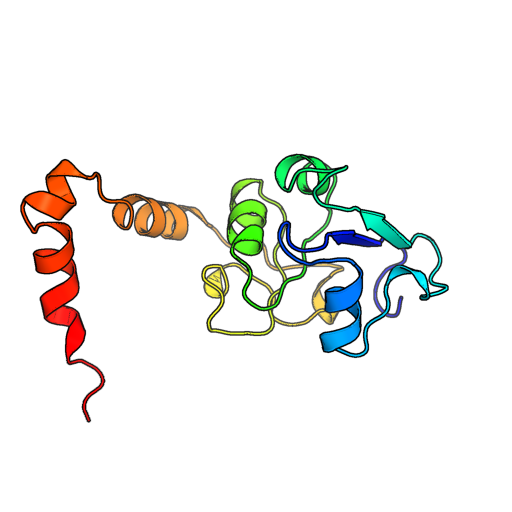? -1.812 -8.705 -10.172 1.00 96.88 98 ALA A N 1
ATOM 747 C CA . ALA A 1 98 ? -3.192 -8.855 -9.740 1.00 96.88 98 ALA A CA 1
ATOM 748 C C . ALA A 1 98 ? -3.897 -7.489 -9.686 1.00 96.88 98 ALA A C 1
ATOM 750 O O . ALA A 1 98 ? -3.328 -6.491 -9.249 1.00 96.88 98 ALA A O 1
ATOM 751 N N . THR A 1 99 ? -5.150 -7.463 -10.139 1.00 96.31 99 THR A N 1
ATOM 752 C CA . THR A 1 99 ? -6.035 -6.285 -10.106 1.00 96.31 99 THR A CA 1
ATOM 753 C C . THR A 1 99 ? -7.430 -6.675 -9.596 1.00 96.31 99 THR A C 1
ATOM 755 O O . THR A 1 99 ? -8.421 -6.534 -10.314 1.00 96.31 99 THR A O 1
ATOM 758 N N . PRO A 1 100 ? -7.536 -7.248 -8.380 1.00 96.69 100 PRO A N 1
ATOM 759 C CA . PRO A 1 100 ? -8.825 -7.645 -7.823 1.00 96.69 100 PRO A CA 1
ATOM 760 C C . PRO A 1 100 ? -9.717 -6.427 -7.537 1.00 96.69 100 PRO A C 1
ATOM 762 O O . PRO A 1 100 ? -9.253 -5.286 -7.470 1.00 96.69 100 PRO A O 1
ATOM 765 N N . ASN A 1 101 ? -11.016 -6.675 -7.338 1.00 96.62 101 ASN A N 1
ATOM 766 C CA . ASN A 1 101 ? -11.926 -5.643 -6.848 1.00 96.62 101 ASN A CA 1
ATOM 767 C C . ASN A 1 101 ? -11.458 -5.177 -5.452 1.00 96.62 101 ASN A C 1
ATOM 769 O O . ASN A 1 101 ? -11.211 -5.993 -4.566 1.00 96.62 101 ASN A O 1
ATOM 773 N N . ARG A 1 102 ? -11.324 -3.858 -5.289 1.00 96.38 102 ARG A N 1
ATOM 774 C CA . ARG A 1 102 ? -10.786 -3.188 -4.093 1.00 96.38 102 ARG A CA 1
ATOM 775 C C . ARG A 1 102 ? -11.838 -2.445 -3.267 1.00 96.38 102 ARG A C 1
ATOM 777 O O . ARG A 1 102 ? -11.499 -1.801 -2.284 1.00 96.38 102 ARG A O 1
ATOM 784 N N . GLU A 1 103 ? -13.102 -2.519 -3.667 1.00 96.31 103 GLU A N 1
ATOM 785 C CA . GLU A 1 103 ? -14.211 -1.777 -3.067 1.00 96.31 103 GLU A CA 1
ATOM 786 C C . GLU A 1 103 ? -14.426 -2.176 -1.604 1.00 96.31 103 GLU A C 1
ATOM 788 O O . GLU A 1 103 ? -14.352 -1.324 -0.722 1.00 96.31 103 GLU A O 1
ATOM 793 N N . GLN A 1 104 ? -14.572 -3.478 -1.332 1.00 96.75 104 GLN A N 1
ATOM 794 C CA . GLN A 1 104 ? -14.770 -3.969 0.036 1.00 96.75 104 GLN A CA 1
ATOM 795 C C . GLN A 1 104 ? -13.606 -3.590 0.956 1.00 96.75 104 GLN A C 1
ATOM 797 O O . GLN A 1 104 ? -13.817 -3.160 2.083 1.00 96.75 104 GLN A O 1
ATOM 802 N N . PHE A 1 105 ? -12.375 -3.687 0.454 1.00 95.94 105 PHE A N 1
ATOM 803 C CA . PHE A 1 105 ? -11.194 -3.283 1.208 1.00 95.94 105 PHE A CA 1
ATOM 804 C C . PHE A 1 105 ? -11.251 -1.806 1.619 1.00 95.94 105 PHE A C 1
ATOM 806 O O . PHE A 1 105 ? -10.881 -1.473 2.742 1.00 95.94 105 PHE A O 1
ATOM 813 N N . PHE A 1 106 ? -11.730 -0.915 0.744 1.00 96.12 106 PHE A N 1
ATOM 814 C CA . PHE A 1 106 ? -11.873 0.497 1.095 1.00 96.12 106 PHE A CA 1
ATOM 815 C C . PHE A 1 106 ? -13.039 0.774 2.038 1.00 96.12 106 PHE A C 1
ATOM 817 O O . PHE A 1 106 ? -12.918 1.679 2.861 1.00 96.12 106 PHE A O 1
ATOM 824 N N . TYR A 1 107 ? -14.117 -0.010 1.984 1.00 96.56 107 TYR A N 1
ATOM 825 C CA . TYR A 1 107 ? -15.157 0.042 3.013 1.00 96.56 107 TYR A CA 1
ATOM 826 C C . TYR A 1 107 ? -14.599 -0.325 4.388 1.00 96.56 107 TYR A C 1
ATOM 828 O O . TYR A 1 107 ? -14.790 0.428 5.344 1.00 96.56 107 TYR A O 1
ATOM 836 N N . ASP A 1 108 ? -13.832 -1.411 4.469 1.00 94.69 108 ASP A N 1
ATOM 837 C CA . ASP A 1 108 ? -13.208 -1.848 5.718 1.00 94.69 108 ASP A CA 1
ATOM 838 C C . ASP A 1 108 ? -12.179 -0.816 6.219 1.00 94.69 108 ASP A C 1
ATOM 840 O O . ASP A 1 108 ? -12.154 -0.472 7.403 1.00 94.69 108 ASP A O 1
ATOM 84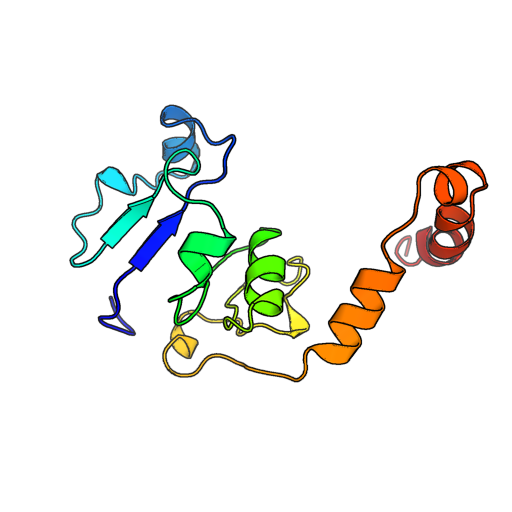4 N N . LEU A 1 109 ? -11.356 -0.268 5.316 1.00 93.88 109 LEU A N 1
ATOM 845 C CA . LEU A 1 109 ? -10.349 0.741 5.651 1.00 93.88 109 LEU A CA 1
ATOM 846 C C . LEU A 1 109 ? -10.978 2.043 6.159 1.00 93.88 109 LEU A C 1
ATOM 848 O O . LEU A 1 109 ? -10.464 2.627 7.115 1.00 93.88 109 LEU A O 1
ATOM 852 N N . ALA A 1 110 ? -12.069 2.492 5.530 1.00 93.25 110 ALA A N 1
ATOM 853 C CA . ALA A 1 110 ? -12.807 3.680 5.946 1.00 93.25 110 ALA A CA 1
ATOM 854 C C . ALA A 1 110 ? -13.445 3.480 7.325 1.00 93.25 110 ALA A C 1
ATOM 856 O O . ALA A 1 110 ? -13.342 4.359 8.176 1.00 93.25 110 ALA A O 1
ATOM 857 N N . TYR A 1 111 ? -14.031 2.306 7.575 1.00 92.31 111 TYR A N 1
ATOM 858 C CA . TYR A 1 111 ? -14.609 1.962 8.874 1.00 92.31 111 TYR A CA 1
ATOM 859 C C . TYR A 1 111 ? -13.560 1.879 9.998 1.00 92.31 111 TYR A C 1
ATOM 861 O O . TYR A 1 111 ? -13.865 2.117 11.163 1.00 92.31 111 TYR A O 1
ATOM 869 N N . ALA A 1 112 ? -12.302 1.588 9.660 1.00 91.75 112 ALA A N 1
ATOM 870 C CA . ALA A 1 112 ? -11.194 1.582 10.612 1.00 91.75 112 ALA A CA 1
ATOM 871 C C . ALA A 1 112 ? -10.648 2.986 10.958 1.00 91.75 112 ALA A C 1
ATOM 873 O O . ALA A 1 112 ? -9.704 3.086 11.746 1.00 91.75 112 ALA A O 1
ATOM 874 N N . GLN A 1 113 ? -11.203 4.062 10.389 1.00 94.00 113 GLN A N 1
ATOM 875 C CA . GLN A 1 113 ? -10.840 5.435 10.743 1.00 94.00 113 GLN A CA 1
ATOM 876 C C . GLN A 1 113 ? -11.797 5.975 11.803 1.00 94.00 113 GLN A C 1
ATOM 878 O O . GLN A 1 113 ? -13.001 6.048 11.584 1.00 94.00 113 GLN A O 1
ATOM 883 N N . TRP A 1 114 ? -11.244 6.404 12.935 1.00 94.88 114 TRP A N 1
ATOM 884 C CA . TRP A 1 114 ? -12.010 6.957 14.049 1.00 94.88 114 TRP A CA 1
ATOM 885 C C . TRP A 1 114 ? -11.538 8.376 14.342 1.00 94.88 114 TRP A C 1
ATOM 887 O O . TRP A 1 114 ? -10.338 8.653 14.412 1.00 94.88 114 TRP A O 1
ATOM 897 N N . SER A 1 115 ? -12.482 9.286 14.527 1.00 96.06 115 SER A N 1
ATOM 898 C CA . SER A 1 115 ? -12.213 10.662 14.923 1.00 96.06 115 SER A CA 1
ATOM 899 C C . SER A 1 115 ? -11.782 10.753 16.392 1.00 96.06 115 SER A C 1
ATOM 901 O O . SER A 1 115 ? -12.081 9.887 17.216 1.00 96.06 115 SER A O 1
ATOM 903 N N . ILE A 1 116 ? -11.102 11.847 16.755 1.00 97.31 116 ILE A N 1
ATOM 904 C CA . ILE A 1 116 ? -10.688 12.101 18.146 1.00 97.31 116 ILE A CA 1
ATOM 905 C C . ILE A 1 116 ? -11.878 12.035 19.128 1.00 97.31 116 ILE A C 1
ATOM 907 O O . ILE A 1 116 ? -11.725 11.399 20.175 1.00 97.31 116 ILE A O 1
ATOM 911 N N . PRO A 1 117 ? -13.061 12.617 18.835 1.00 98.12 117 PRO A N 1
ATOM 912 C CA . PRO A 1 117 ? -14.231 12.461 19.697 1.00 98.12 117 PRO A CA 1
ATOM 913 C C . PRO A 1 117 ? -14.675 11.005 19.875 1.00 98.12 117 PRO A C 1
ATOM 915 O O . PRO A 1 117 ? -14.903 10.590 21.008 1.00 98.12 117 PRO A O 1
ATOM 918 N N . GLU A 1 118 ? -14.746 10.216 18.799 1.00 96.38 118 GLU A N 1
ATOM 919 C CA . GLU A 1 118 ? -15.161 8.804 18.864 1.00 96.38 118 GLU A CA 1
ATOM 920 C C . GLU A 1 118 ? -14.171 7.958 19.672 1.00 96.38 118 GLU A C 1
ATOM 922 O O . GLU A 1 118 ? -14.572 7.122 20.484 1.00 96.38 118 GLU A O 1
ATOM 927 N N . ILE A 1 119 ? -12.870 8.220 19.507 1.00 97.06 119 ILE A N 1
ATOM 928 C CA . ILE A 1 119 ? -11.815 7.594 20.311 1.00 97.06 119 ILE A CA 1
ATOM 929 C C . ILE A 1 119 ? -11.973 7.981 21.787 1.00 97.06 119 ILE A C 1
ATOM 931 O O . ILE A 1 119 ? -11.920 7.112 22.654 1.00 97.06 119 ILE A O 1
ATOM 935 N N . THR A 1 120 ? -12.210 9.263 22.082 1.00 97.50 120 THR A N 1
ATOM 936 C CA . THR A 1 120 ? -12.368 9.775 23.458 1.00 97.50 120 THR A CA 1
ATOM 937 C C . THR A 1 120 ? -13.599 9.188 24.152 1.00 97.50 120 THR A C 1
ATOM 939 O O . THR A 1 120 ? -13.573 8.941 25.354 1.00 97.50 120 THR A O 1
ATOM 942 N N . GLN A 1 121 ? -14.666 8.926 23.396 1.00 97.88 121 GLN A N 1
ATOM 943 C CA . GLN A 1 121 ? -15.878 8.260 23.881 1.00 97.88 121 GLN A CA 1
ATOM 944 C C . GLN A 1 121 ? -15.701 6.746 24.067 1.00 97.88 121 GLN A C 1
ATOM 946 O O . GLN A 1 121 ? -16.566 6.101 24.649 1.00 97.88 121 GLN A O 1
ATOM 951 N N . GLY A 1 122 ? -14.592 6.172 23.594 1.00 97.00 122 GLY A N 1
ATOM 952 C CA . GLY A 1 122 ? -14.306 4.745 23.698 1.00 97.00 122 GLY A CA 1
ATOM 953 C C . GLY A 1 122 ? -14.903 3.889 22.580 1.00 97.00 122 GLY A C 1
ATOM 954 O O . GLY A 1 122 ? -14.719 2.677 22.621 1.00 97.00 122 GLY A O 1
ATOM 955 N N . LEU A 1 123 ? -15.538 4.474 21.558 1.00 95.88 123 LEU A N 1
ATOM 956 C CA . LEU A 1 123 ? -16.229 3.729 20.491 1.00 95.88 123 LEU A CA 1
ATOM 957 C C . LEU A 1 123 ? -15.278 2.812 19.709 1.00 95.88 123 LEU A C 1
ATOM 959 O O . LEU A 1 123 ? -15.582 1.642 19.469 1.00 95.88 123 LEU A O 1
ATOM 963 N N . ALA A 1 124 ? -14.077 3.308 19.395 1.00 94.81 124 ALA A N 1
ATOM 964 C CA . ALA A 1 124 ? -13.038 2.505 18.754 1.00 94.81 124 ALA A CA 1
ATOM 965 C C . ALA A 1 124 ? -12.633 1.301 19.626 1.00 94.81 124 ALA A C 1
ATOM 967 O O . ALA A 1 124 ? -12.475 0.183 19.135 1.00 94.81 124 ALA A O 1
ATOM 968 N N . TRP A 1 125 ? -12.497 1.507 20.941 1.00 93.81 125 TRP A N 1
ATOM 969 C CA . TRP A 1 125 ? -12.159 0.430 21.870 1.00 93.81 125 TRP A CA 1
ATOM 970 C C . TRP A 1 125 ? -13.304 -0.567 22.027 1.00 93.81 125 TRP A C 1
ATOM 972 O O . TRP A 1 125 ? -13.056 -1.766 22.050 1.00 93.81 125 TRP A O 1
ATOM 982 N N . GLU A 1 126 ? -14.553 -0.114 22.088 1.00 94.81 126 GLU A N 1
ATOM 983 C CA . GLU A 1 126 ? -15.719 -0.999 22.137 1.00 94.81 126 GLU A CA 1
ATOM 984 C C . GLU A 1 126 ? -15.792 -1.926 20.924 1.00 94.81 126 GLU A C 1
ATOM 986 O O . GLU A 1 126 ? -16.100 -3.108 21.087 1.00 94.81 126 GLU A O 1
ATOM 991 N N . HIS A 1 127 ? -15.438 -1.418 19.740 1.00 92.00 127 HIS A N 1
ATOM 992 C CA . HIS A 1 127 ? -15.340 -2.216 18.524 1.00 92.00 127 HIS A CA 1
ATOM 993 C C . HIS A 1 127 ? -14.176 -3.225 18.565 1.00 92.00 127 HIS A C 1
ATOM 995 O O . HIS A 1 127 ? -14.352 -4.392 18.214 1.00 92.00 127 HIS A O 1
ATOM 1001 N N . LEU A 1 128 ? -12.987 -2.811 19.020 1.00 91.88 128 LEU A N 1
ATOM 1002 C CA . LEU A 1 128 ? -11.777 -3.650 19.005 1.00 91.88 128 LEU A CA 1
ATOM 1003 C C . LEU A 1 128 ? -11.709 -4.662 20.164 1.00 91.88 128 LEU A C 1
ATOM 1005 O O . LEU A 1 128 ? -11.194 -5.771 19.998 1.00 91.88 128 LEU A O 1
ATOM 1009 N N . ARG A 1 129 ? -12.243 -4.317 21.342 1.00 93.12 129 ARG A N 1
ATOM 1010 C CA . ARG A 1 129 ? -12.151 -5.099 22.589 1.00 93.12 129 ARG A CA 1
ATOM 1011 C C . ARG A 1 129 ? -12.614 -6.558 22.446 1.00 93.12 129 ARG A C 1
ATOM 1013 O O . ARG A 1 129 ? -11.905 -7.429 22.947 1.00 93.12 129 ARG A O 1
ATOM 1020 N N . PRO A 1 130 ? -13.725 -6.890 21.753 1.00 91.62 130 PRO A N 1
ATOM 1021 C CA . PRO A 1 130 ? -14.142 -8.281 21.542 1.00 91.62 130 PRO A CA 1
AT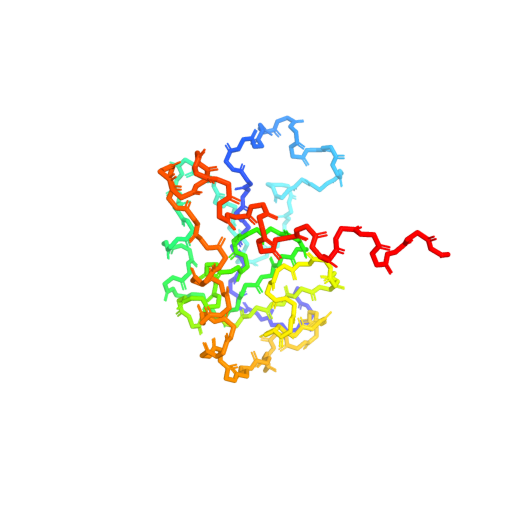OM 1022 C C . PRO A 1 130 ? -13.140 -9.137 20.749 1.00 91.62 130 PRO A C 1
ATOM 1024 O O . PRO A 1 130 ? -13.250 -10.364 20.732 1.00 91.62 130 PRO A O 1
ATOM 1027 N N . HIS A 1 131 ? -12.184 -8.511 20.059 1.00 86.75 131 HIS A N 1
ATOM 1028 C CA . HIS A 1 131 ? -11.191 -9.181 19.221 1.00 86.75 131 HIS A CA 1
ATOM 1029 C C . HIS A 1 131 ? -9.812 -9.288 19.888 1.00 86.75 131 HIS A C 1
ATOM 1031 O O . HIS A 1 131 ? -8.996 -10.084 19.430 1.00 86.75 131 HIS A O 1
ATOM 1037 N N . TRP A 1 132 ? -9.575 -8.566 20.988 1.00 83.44 132 TRP A N 1
ATOM 1038 C CA . TRP A 1 132 ? -8.277 -8.469 21.668 1.00 83.44 132 TRP A CA 1
ATOM 1039 C C . TRP A 1 132 ? -7.703 -9.832 22.115 1.00 83.44 132 TRP A C 1
ATOM 1041 O O . TRP A 1 132 ? -6.544 -10.126 21.843 1.00 83.44 132 TRP A O 1
ATOM 1051 N N . ASN A 1 133 ? -8.521 -10.719 22.698 1.00 72.06 133 ASN A N 1
ATOM 1052 C CA . ASN A 1 133 ? -8.063 -12.004 23.268 1.00 72.06 133 ASN A CA 1
ATOM 1053 C C . ASN A 1 133 ? -8.175 -13.212 22.323 1.00 72.06 133 ASN A C 1
ATOM 1055 O O . ASN A 1 133 ? -8.087 -14.359 22.762 1.00 72.06 133 ASN A O 1
ATOM 1059 N N . LYS A 1 134 ? -8.397 -13.013 21.019 1.00 62.56 134 LYS A N 1
ATOM 1060 C CA . LYS A 1 134 ? -8.618 -14.149 20.101 1.00 62.56 134 LYS A CA 1
ATOM 1061 C C . LYS A 1 134 ? -7.357 -14.976 19.801 1.00 62.56 134 LYS A C 1
ATOM 1063 O O . LYS A 1 134 ? -7.483 -16.034 19.190 1.00 62.56 134 LYS A O 1
ATOM 1068 N N . HIS A 1 135 ? -6.181 -14.544 20.265 1.00 59.78 135 HIS A N 1
ATOM 1069 C CA . HIS A 1 135 ? -4.892 -15.199 20.011 1.00 59.78 135 HIS A CA 1
ATOM 1070 C C . HIS A 1 135 ? -4.135 -15.660 21.276 1.00 59.78 135 HIS A C 1
ATOM 1072 O O . HIS A 1 135 ? -3.013 -16.134 21.150 1.00 59.78 135 HIS A O 1
ATOM 1078 N N . GLU A 1 136 ? -4.731 -15.591 22.476 1.00 55.88 136 GLU A N 1
ATOM 1079 C CA . GLU A 1 136 ? -4.150 -16.158 23.717 1.00 55.88 136 GLU A CA 1
ATOM 1080 C C . GLU A 1 136 ? -4.434 -17.671 23.883 1.00 55.88 136 GLU A C 1
ATOM 1082 O O . GLU A 1 136 ? -4.808 -18.137 24.958 1.00 55.88 136 GLU A O 1
ATOM 1087 N N . LYS A 1 137 ? -4.281 -18.466 22.819 1.00 45.69 137 LYS A N 1
ATOM 1088 C CA . LYS A 1 137 ? -4.322 -19.936 22.900 1.00 45.69 137 LYS A CA 1
ATOM 1089 C C . LYS A 1 137 ? -3.033 -20.550 22.393 1.00 45.69 137 LYS A C 1
ATOM 1091 O O . LYS A 1 137 ? -2.618 -20.163 21.280 1.00 45.69 137 LYS A O 1
#

Sequence (137 aa):
RKHTDRPIIFRSHPITRPEDIPCAGFKPHSLKIDNFVVSSFSTMSVAKVLEDAWCSVTRTSNAGVDSVLEGVPLITPDPICVGYNLASHSVKDIVKPATPNREQFFYDLAYAQWSIPEITQGLAWEHLRPHWNKHEK

Nearest PDB structures (foldseek):
  8fux-assembly2_B  TM=7.945E-01  e=1.690E-01  Escherichia coli
  8fuw-assembly1_A  TM=7.287E-01  e=1.480E-01  Escherichia coli
  6mgc-assembly1_A  TM=7.208E-01  e=2.516E-01  Escherichia coli APEC O1
  8fux-assembly1_A  TM=6.623E-01  e=2.688E-01  Escherichia coli

Mean predicted aligned error: 6.42 Å

Foldseek 3Di:
DVADPDAAEAEDDQPQDLVNCCVVPDNQVPDPDPNYHYDYCVRDDLVRVLPPAQADEDAADCSQVVNVVSQHAYEYLHPNHLCVVQWHNDPNCSVPIGRDDCVVSVVVVVVQDDDPVCVVVCVNVVVCVVVVCPPVD

Solvent-accessible surface area (backbone atoms only — not comparable to full-atom values): 8523 Å² total; per-residue (Å²): 121,93,70,56,87,69,73,44,77,47,70,54,60,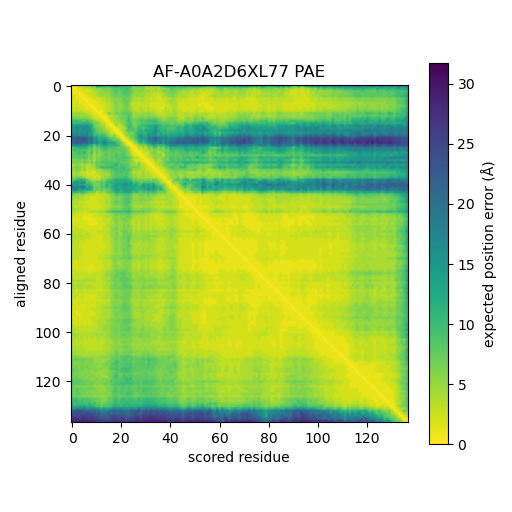82,81,61,46,85,83,53,47,51,78,74,76,51,54,72,93,75,56,92,50,86,62,59,43,82,41,47,45,93,78,46,53,72,70,67,62,46,76,81,38,84,56,49,77,46,57,64,54,71,67,43,46,54,30,52,71,75,68,23,31,28,30,27,73,37,82,84,17,90,44,33,95,53,30,24,60,47,80,80,35,71,79,68,54,39,78,62,91,56,63,67,60,50,54,54,54,55,70,71,61,74,54,72,68,43,50,74,73,36,54,58,52,66,68,47,56,85,58,68,71,78,72,85,119

Secondary structure (DSSP, 8-state):
--S--S-EEEE--TT--TTTGGGGS--GGG---TTEEEE-TTT--HHHHHTT-S-EE-SS-THHHHHHHTT--EE-S-TTSTTGGGSBS-GGGGGS------HHHHHHHHHT---HHHHHTTHHHHHHGGGTTTT--

Radius of gyration: 18.02 Å; Cα contacts (8 Å, |Δi|>4): 155; chains: 1; bounding box: 42×36×43 Å